Protein AF-A0A8T4U599-F1 (afdb_monomer_lite)

Foldseek 3Di:
DDDCDPVNLVVVLVVCVVQPVVRDDPVPDDLVVLLVSLQVQLVVLQVDEDDVSLCSNQLSCLSSLNLVSNLVSLVVNLVVCVVVVVLLSNLLSCVLNVPVVSNVVSVVVVHPNVCVVVSVVRSVSSVSSVD

Radius of gyration: 15.59 Å; chains: 1; bounding box: 33×25×50 Å

pLDDT: mean 91.88, std 7.66, range [45.66, 98.12]

Secondary structure (DSSP, 8-state):
-----HHHHHHHHHHHHHH-GGGS--TTS-HHHHHHHHHHHHHTTTT--SHHHHHHHHHHHHHTT-HHHHHHHHHHHHHHHHHTT-HHHHHHHHHHHT-HHHHHHHHTT----TTHHHHHHHHHHHHHTT-

Structure (mmCIF, N/CA/C/O backbone):
data_AF-A0A8T4U599-F1
#
_entry.id   AF-A0A8T4U599-F1
#
loop_
_atom_site.group_PDB
_atom_site.id
_atom_site.type_symbol
_atom_site.label_atom_id
_atom_site.label_alt_id
_atom_site.label_comp_id
_atom_site.label_asym_id
_atom_site.label_entity_id
_atom_site.label_seq_id
_atom_site.pdbx_PDB_ins_code
_atom_site.Cartn_x
_atom_site.Cartn_y
_atom_site.Cartn_z
_atom_site.occupancy
_atom_site.B_iso_or_equiv
_atom_site.auth_seq_id
_atom_site.auth_comp_id
_atom_site.auth_asym_id
_atom_site.auth_atom_id
_atom_site.pdbx_PDB_model_num
ATOM 1 N N . MET A 1 1 ? -15.568 0.956 28.576 1.00 45.66 1 MET A N 1
ATOM 2 C CA . MET A 1 1 ? -14.874 1.419 27.354 1.00 45.66 1 MET A CA 1
ATOM 3 C C . MET A 1 1 ? -13.614 0.579 27.192 1.00 45.66 1 MET A C 1
ATOM 5 O O . MET A 1 1 ? -12.782 0.608 28.088 1.00 45.66 1 MET A O 1
ATOM 9 N N . PHE A 1 2 ? -13.515 -0.256 26.152 1.00 52.44 2 PHE A N 1
ATOM 10 C CA . PHE A 1 2 ? -12.339 -1.110 25.937 1.00 52.44 2 PHE A CA 1
ATOM 11 C C . PHE A 1 2 ? -11.198 -0.238 25.407 1.00 52.44 2 PHE A C 1
ATOM 13 O O . PHE A 1 2 ? -11.260 0.236 24.277 1.00 52.44 2 PHE A O 1
ATOM 20 N N . ILE A 1 3 ? -10.196 0.040 26.235 1.00 60.97 3 ILE A N 1
ATOM 21 C CA . ILE A 1 3 ? -8.992 0.757 25.810 1.00 60.97 3 ILE A CA 1
ATOM 22 C C . ILE A 1 3 ? -8.008 -0.311 25.322 1.00 60.97 3 ILE A C 1
ATOM 24 O O . ILE A 1 3 ? -7.632 -1.209 26.081 1.00 60.97 3 ILE A O 1
ATOM 28 N N . LEU A 1 4 ? -7.651 -0.259 24.036 1.00 70.81 4 LEU A N 1
ATOM 29 C CA . LEU A 1 4 ? -6.519 -1.009 23.496 1.00 70.81 4 LEU A CA 1
ATOM 30 C C . LEU A 1 4 ? -5.254 -0.387 24.087 1.00 70.81 4 LEU A C 1
ATOM 32 O O . LEU A 1 4 ? -4.801 0.654 23.623 1.00 70.81 4 LEU A O 1
ATOM 36 N N . ASP A 1 5 ? -4.736 -0.986 25.156 1.00 82.44 5 ASP A N 1
ATOM 37 C CA . ASP A 1 5 ? -3.394 -0.670 25.632 1.00 82.44 5 ASP A CA 1
ATOM 38 C C . ASP A 1 5 ? -2.334 -1.181 24.640 1.00 82.44 5 ASP A C 1
ATOM 40 O O . ASP A 1 5 ? -2.605 -2.003 23.757 1.00 82.44 5 ASP A O 1
ATOM 44 N N . GLU A 1 6 ? -1.114 -0.670 24.780 1.00 83.31 6 GLU A N 1
ATOM 45 C CA . GLU A 1 6 ? -0.007 -0.944 23.862 1.00 83.31 6 GLU A CA 1
ATOM 46 C C . GLU A 1 6 ? 0.311 -2.446 23.744 1.00 83.31 6 GLU A C 1
ATOM 48 O O . GLU A 1 6 ? 0.626 -2.939 22.661 1.00 83.31 6 GLU A O 1
ATOM 53 N N . ASN A 1 7 ? 0.175 -3.206 24.836 1.00 86.50 7 ASN A N 1
ATOM 54 C CA . ASN A 1 7 ? 0.451 -4.642 24.840 1.00 86.50 7 ASN A CA 1
ATOM 55 C C . ASN A 1 7 ? -0.594 -5.420 24.034 1.00 86.50 7 ASN A C 1
ATOM 57 O O . ASN A 1 7 ? -0.234 -6.271 23.217 1.00 86.50 7 ASN A O 1
ATOM 61 N N . LYS A 1 8 ? -1.883 -5.104 24.200 1.00 86.94 8 LYS A N 1
ATOM 62 C CA . LYS A 1 8 ? -2.955 -5.710 23.392 1.00 86.94 8 LYS A CA 1
ATOM 63 C C . LYS A 1 8 ? -2.801 -5.372 21.914 1.00 86.94 8 LYS A C 1
ATOM 65 O O . LYS A 1 8 ? -3.047 -6.229 21.066 1.00 86.94 8 LYS A O 1
ATOM 70 N N . LEU A 1 9 ? -2.370 -4.150 21.608 1.00 89.44 9 LEU A N 1
ATOM 71 C CA . LEU A 1 9 ? -2.120 -3.723 20.238 1.00 89.44 9 LEU A CA 1
ATOM 72 C C . LEU A 1 9 ? -0.973 -4.525 19.600 1.00 89.44 9 LEU A C 1
ATOM 74 O O . LEU A 1 9 ? -1.148 -5.058 18.508 1.00 89.44 9 LEU A O 1
ATOM 78 N N . LYS A 1 10 ? 0.139 -4.738 20.320 1.00 89.06 10 LYS A N 1
ATOM 79 C CA . LYS A 1 10 ? 1.253 -5.599 19.871 1.00 89.06 10 LYS A CA 1
ATOM 80 C C . LYS A 1 10 ? 0.824 -7.047 19.617 1.00 89.06 10 LYS A C 1
ATOM 82 O O . LYS A 1 10 ? 1.224 -7.651 18.619 1.00 89.06 10 LYS A O 1
ATOM 87 N N . MET A 1 11 ? -0.009 -7.614 20.492 1.00 90.12 11 MET A N 1
ATOM 88 C CA . MET A 1 11 ? -0.557 -8.962 20.286 1.00 90.12 11 MET A CA 1
ATOM 89 C C . MET A 1 11 ? -1.423 -9.023 19.025 1.00 90.12 11 MET A C 1
ATOM 91 O O . MET A 1 11 ? -1.300 -9.951 18.227 1.00 90.12 11 MET A O 1
ATOM 95 N N . LEU A 1 12 ? -2.266 -8.011 18.810 1.00 91.56 12 LEU A N 1
ATOM 96 C CA . LEU A 1 12 ? -3.105 -7.924 17.621 1.00 91.56 12 LEU A CA 1
ATOM 97 C C . LEU A 1 12 ? -2.270 -7.780 16.344 1.00 91.56 12 LEU A C 1
ATOM 99 O O . LEU A 1 12 ? -2.539 -8.469 15.366 1.00 91.56 12 LEU A O 1
ATOM 103 N N . HIS A 1 13 ? -1.223 -6.955 16.365 1.00 93.75 13 HIS A N 1
ATOM 104 C CA . HIS A 1 13 ? -0.272 -6.827 15.259 1.00 93.75 13 HIS A CA 1
ATOM 105 C C . HIS A 1 13 ? 0.420 -8.151 14.934 1.00 93.75 13 HIS A C 1
ATOM 107 O O . HIS A 1 13 ? 0.563 -8.499 13.765 1.00 93.75 13 HIS A O 1
ATOM 113 N N . THR A 1 14 ? 0.789 -8.927 15.955 1.00 92.06 14 THR A N 1
ATOM 114 C CA . THR A 1 14 ? 1.361 -10.269 15.765 1.00 92.06 14 THR A CA 1
ATOM 115 C C . THR A 1 14 ? 0.381 -11.186 15.032 1.00 92.06 14 THR A C 1
ATOM 117 O O . THR A 1 14 ? 0.749 -11.809 14.039 1.00 92.06 14 THR A O 1
ATOM 120 N N . LEU A 1 15 ? -0.889 -11.193 15.448 1.00 91.88 15 LEU A N 1
ATOM 121 C CA . LEU A 1 15 ? -1.937 -11.970 14.782 1.00 91.88 15 LEU A CA 1
ATOM 122 C C . LEU A 1 15 ? -2.184 -11.504 13.342 1.00 91.88 15 LEU A C 1
ATOM 124 O O . LEU A 1 15 ? -2.364 -12.333 12.453 1.00 91.88 15 LEU A O 1
ATOM 128 N N . MET A 1 16 ? -2.186 -10.190 13.101 1.00 93.69 16 MET A N 1
ATOM 129 C CA . MET A 1 16 ? -2.323 -9.614 11.759 1.00 93.69 16 MET A CA 1
ATOM 130 C C . MET A 1 16 ? -1.168 -10.011 10.846 1.00 93.69 16 MET A C 1
ATOM 132 O O . MET A 1 16 ? -1.401 -10.311 9.679 1.00 93.69 16 MET A O 1
ATOM 136 N N . ARG A 1 17 ? 0.054 -10.074 11.374 1.00 91.25 17 ARG A N 1
ATOM 137 C CA . ARG A 1 17 ? 1.222 -10.544 10.630 1.00 91.25 17 ARG A CA 1
ATOM 138 C C . ARG A 1 17 ? 1.116 -12.029 10.284 1.00 91.25 17 ARG A C 1
ATOM 140 O O . ARG A 1 17 ? 1.390 -12.406 9.154 1.00 91.25 17 ARG A O 1
ATOM 147 N N . GLU A 1 18 ? 0.720 -12.866 11.241 1.00 91.12 18 GLU A N 1
ATOM 148 C CA . GLU A 1 18 ? 0.657 -14.325 11.058 1.00 91.12 18 GLU A CA 1
ATOM 149 C C . GLU A 1 18 ? -0.494 -14.768 10.154 1.00 91.12 18 GLU A C 1
ATOM 151 O O . GLU A 1 18 ? -0.343 -15.700 9.368 1.00 91.12 18 GLU A O 1
ATOM 156 N N . LYS A 1 19 ? -1.653 -14.109 10.261 1.00 90.19 19 LYS A N 1
ATOM 157 C CA . LYS A 1 19 ? -2.859 -14.480 9.506 1.00 90.19 19 LYS A CA 1
ATOM 158 C C . LYS A 1 19 ? -3.060 -13.654 8.239 1.00 90.19 19 LYS A C 1
ATOM 160 O O . LYS A 1 19 ? -3.846 -14.052 7.385 1.00 90.19 19 LYS A O 1
ATOM 165 N N . GLY A 1 20 ? -2.387 -12.515 8.116 1.00 89.00 20 GLY A N 1
ATOM 166 C CA . GLY A 1 20 ? -2.698 -11.472 7.144 1.00 89.00 20 GLY A CA 1
ATOM 167 C C . GLY A 1 20 ? -3.737 -10.490 7.691 1.00 89.00 20 GLY A C 1
ATOM 168 O O . GLY A 1 20 ? -4.770 -10.883 8.235 1.00 89.00 20 GLY A O 1
ATOM 169 N N . VAL A 1 21 ? -3.477 -9.190 7.523 1.00 90.69 21 VAL A N 1
ATOM 170 C CA . VAL A 1 21 ? -4.286 -8.101 8.106 1.00 90.69 21 VAL A CA 1
ATOM 171 C C . VAL A 1 21 ? -5.768 -8.157 7.711 1.00 90.69 21 VAL A C 1
ATOM 173 O O . VAL A 1 21 ? -6.636 -7.854 8.526 1.00 90.69 21 VAL A O 1
ATOM 176 N N . HIS A 1 22 ? -6.068 -8.604 6.490 1.00 85.06 22 HIS A N 1
ATOM 177 C CA . HIS A 1 22 ? -7.428 -8.725 5.960 1.00 85.06 22 HIS A CA 1
ATOM 178 C C . HIS A 1 22 ? -8.173 -9.974 6.465 1.00 85.06 22 HIS A C 1
ATOM 180 O O . HIS A 1 22 ? -9.391 -10.047 6.330 1.00 85.06 22 HIS A O 1
ATOM 186 N N . ASN A 1 23 ? -7.468 -10.936 7.071 1.00 88.06 23 ASN A N 1
ATOM 187 C CA . ASN A 1 23 ? -8.056 -12.161 7.628 1.00 88.06 23 ASN A CA 1
ATOM 188 C C . ASN A 1 23 ? -8.367 -12.045 9.129 1.00 88.06 23 ASN A C 1
ATOM 190 O O . ASN A 1 23 ? -8.955 -12.954 9.719 1.00 88.06 23 ASN A O 1
ATOM 194 N N . VAL A 1 24 ? -7.975 -10.941 9.772 1.00 89.38 24 VAL A N 1
ATOM 195 C CA . VAL A 1 24 ? -8.301 -10.667 11.175 1.00 89.38 24 VAL A CA 1
ATOM 196 C C . VAL A 1 24 ? -9.615 -9.892 11.247 1.00 89.38 24 VAL A C 1
ATOM 198 O O . VAL A 1 24 ? -9.706 -8.752 10.798 1.00 89.38 24 VAL A O 1
ATOM 201 N N . ASN A 1 25 ? -10.637 -10.501 11.852 1.00 87.31 25 ASN A N 1
ATOM 202 C CA . ASN A 1 25 ? -11.926 -9.847 12.052 1.00 87.31 25 ASN A CA 1
ATOM 203 C C . ASN A 1 25 ? -11.829 -8.755 13.133 1.00 87.31 25 ASN A C 1
ATOM 205 O O . ASN A 1 25 ? -11.681 -9.052 14.318 1.00 87.31 25 ASN A O 1
ATOM 209 N N . THR A 1 26 ? -11.957 -7.494 12.722 1.00 88.31 26 THR A N 1
ATOM 210 C CA . THR A 1 26 ? -11.956 -6.320 13.609 1.00 88.31 26 THR A CA 1
ATOM 211 C C . THR A 1 26 ? -13.348 -5.696 13.779 1.00 88.31 26 THR A C 1
ATOM 213 O O . THR A 1 26 ? -13.471 -4.628 14.380 1.00 88.31 26 THR A O 1
ATOM 216 N N . SER A 1 27 ? -14.416 -6.341 13.288 1.00 88.62 27 SER A N 1
ATOM 217 C CA . SER A 1 27 ? -15.773 -5.769 13.270 1.00 88.62 27 SER A CA 1
ATOM 218 C C . SER A 1 27 ? -16.344 -5.482 14.659 1.00 88.62 27 SER A C 1
ATOM 220 O O . SER A 1 27 ? -17.196 -4.609 14.802 1.00 88.62 27 SER A O 1
ATOM 222 N N . MET A 1 28 ? -15.834 -6.166 15.686 1.00 87.56 28 MET A N 1
ATOM 223 C CA . MET A 1 28 ? -16.196 -5.942 17.087 1.00 87.56 28 MET A CA 1
ATOM 224 C C . MET A 1 28 ? -15.710 -4.597 17.655 1.00 87.56 28 MET A C 1
ATOM 226 O O . MET A 1 28 ? -16.208 -4.161 18.691 1.00 87.56 28 MET A O 1
ATOM 230 N N . PHE A 1 29 ? -14.731 -3.948 17.018 1.00 90.19 29 PHE A N 1
ATOM 231 C CA . PHE A 1 29 ? -14.207 -2.647 17.440 1.00 90.19 29 PHE A CA 1
ATOM 232 C C . PHE A 1 29 ? -14.998 -1.500 16.813 1.00 90.19 29 PHE A C 1
ATOM 234 O O . PHE A 1 29 ? -15.571 -1.657 15.735 1.00 90.19 29 PHE A O 1
ATOM 241 N N . SER A 1 30 ? -14.990 -0.321 17.440 1.00 91.62 30 SER A N 1
ATOM 242 C CA . SER A 1 30 ? -15.543 0.885 16.812 1.00 91.62 30 SER A CA 1
ATOM 243 C C . SER A 1 30 ? -14.725 1.298 15.583 1.00 91.62 30 SER A C 1
ATOM 245 O O . SER A 1 30 ? -13.568 0.910 15.430 1.00 91.62 30 SER A O 1
ATOM 247 N N . GLU A 1 31 ? -15.296 2.126 14.707 1.00 91.88 31 GLU A N 1
ATOM 248 C CA . GLU A 1 31 ? -14.584 2.632 13.525 1.00 91.88 31 GLU A CA 1
ATOM 249 C C . GLU A 1 31 ? -13.282 3.357 13.890 1.00 91.88 31 GLU A C 1
ATOM 251 O O . GLU A 1 31 ? -12.232 3.072 13.315 1.00 91.88 31 GLU A O 1
ATOM 256 N N . GLN A 1 32 ? -13.322 4.209 14.918 1.00 91.75 32 GLN A N 1
ATOM 257 C CA . GLN A 1 32 ? -12.141 4.910 15.419 1.00 91.75 32 GLN A CA 1
ATOM 258 C C . GLN A 1 32 ? -11.060 3.938 15.918 1.00 91.75 32 GLN A C 1
ATOM 260 O O . GLN A 1 32 ? -9.877 4.138 15.655 1.00 91.75 32 GLN A O 1
ATOM 265 N N . GLN A 1 33 ? -11.447 2.866 16.613 1.00 91.44 33 GLN A N 1
ATOM 266 C CA . GLN A 1 33 ? -10.503 1.854 17.089 1.00 91.44 33 GLN A CA 1
ATOM 267 C C . GLN A 1 33 ? -9.911 1.040 15.938 1.00 91.44 33 GLN A C 1
ATOM 269 O O . GLN A 1 33 ? -8.704 0.815 15.924 1.00 91.44 33 GLN A O 1
ATOM 274 N N . ARG A 1 34 ? -10.728 0.636 14.955 1.00 93.12 34 ARG A N 1
ATOM 275 C CA . ARG A 1 34 ? -10.242 -0.053 13.749 1.00 93.12 34 ARG A CA 1
ATOM 276 C C . ARG A 1 34 ? -9.218 0.799 13.010 1.00 93.12 34 ARG A C 1
ATOM 278 O O . ARG A 1 34 ? -8.171 0.282 12.635 1.00 93.12 34 ARG A O 1
ATOM 285 N N . LYS A 1 35 ? -9.481 2.102 12.878 1.00 94.25 35 LYS A N 1
ATOM 286 C CA . LYS A 1 35 ? -8.533 3.049 12.288 1.00 94.25 35 LYS A CA 1
ATOM 287 C C . LYS A 1 35 ? -7.189 3.030 13.023 1.00 94.25 35 LYS A C 1
ATOM 289 O O . LYS A 1 35 ? -6.173 2.776 12.391 1.00 94.25 35 LYS A O 1
ATOM 294 N N . ILE A 1 36 ? -7.184 3.185 14.350 1.00 93.44 36 ILE A N 1
ATOM 295 C CA . ILE A 1 36 ? -5.951 3.144 15.164 1.00 93.44 36 ILE A CA 1
ATOM 296 C C . ILE A 1 36 ? -5.208 1.812 14.995 1.00 93.44 36 ILE A C 1
ATOM 298 O O . ILE A 1 36 ? -3.989 1.794 14.828 1.00 93.44 36 ILE A O 1
ATOM 302 N N . ILE A 1 37 ? -5.933 0.691 15.024 1.00 94.62 37 ILE A N 1
ATOM 303 C CA . ILE A 1 37 ? -5.356 -0.647 14.854 1.00 94.62 37 ILE A CA 1
ATOM 304 C C . ILE A 1 37 ? -4.623 -0.755 13.514 1.00 94.62 37 ILE A C 1
ATOM 306 O 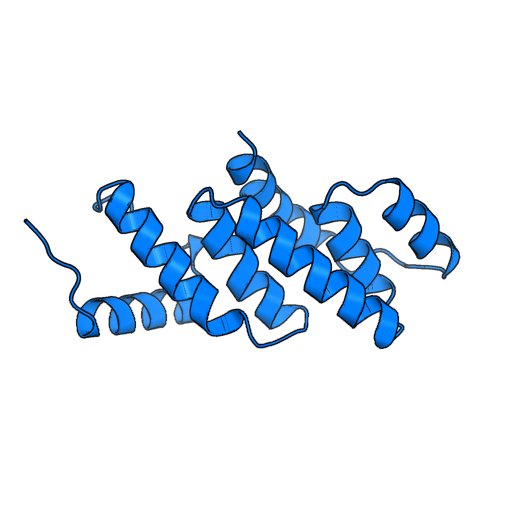O . ILE A 1 37 ? -3.469 -1.180 13.474 1.00 94.62 37 ILE A O 1
ATOM 310 N N . TYR A 1 38 ? -5.291 -0.378 12.425 1.00 95.94 38 TYR A N 1
ATOM 311 C CA . TYR A 1 38 ? -4.737 -0.517 11.087 1.00 95.94 38 TYR A CA 1
ATOM 312 C C . TYR A 1 38 ? -3.605 0.479 10.816 1.00 95.94 38 TYR A C 1
ATOM 314 O O . TYR A 1 38 ? -2.574 0.082 10.278 1.00 95.94 38 TYR A O 1
ATOM 322 N N . GLU A 1 39 ? -3.745 1.740 11.235 1.00 95.94 39 GLU A N 1
ATOM 323 C CA . GLU A 1 39 ? -2.698 2.755 11.053 1.00 95.94 39 GLU A CA 1
ATOM 324 C C . GLU A 1 39 ? -1.429 2.403 11.833 1.00 95.94 39 GLU A C 1
ATOM 326 O O . GLU A 1 39 ? -0.341 2.444 11.266 1.00 95.94 39 GLU A O 1
ATOM 331 N N . SER A 1 40 ? -1.559 1.976 13.093 1.00 95.06 40 SER A N 1
ATOM 332 C CA . SER A 1 40 ? -0.408 1.561 13.909 1.00 95.06 40 SER A CA 1
ATOM 333 C C . SER A 1 40 ? 0.270 0.287 13.400 1.00 95.06 40 SER A C 1
ATOM 335 O O . SER A 1 40 ? 1.470 0.101 13.592 1.00 95.06 40 SER A O 1
ATOM 337 N N . TYR A 1 41 ? -0.476 -0.612 12.749 1.00 95.81 41 TYR A N 1
ATOM 338 C CA . TYR A 1 41 ? 0.125 -1.771 12.095 1.00 95.81 41 TYR A CA 1
ATOM 339 C C . TYR A 1 41 ? 0.915 -1.341 10.851 1.00 95.81 41 TYR A C 1
ATOM 341 O O . TYR A 1 41 ? 2.077 -1.712 10.712 1.00 95.81 41 TYR A O 1
ATOM 349 N N . GLY A 1 42 ? 0.321 -0.508 9.986 1.00 95.50 42 GLY A N 1
ATOM 350 C CA . GLY A 1 42 ? 0.987 0.012 8.786 1.00 95.50 42 GLY A CA 1
ATOM 351 C C . GLY A 1 42 ? 2.224 0.866 9.092 1.00 95.50 42 GLY A C 1
ATOM 352 O O . GLY A 1 42 ? 3.201 0.827 8.341 1.00 95.50 42 GLY A O 1
ATOM 353 N N . GLU A 1 43 ? 2.217 1.584 10.217 1.00 95.56 43 GLU A N 1
ATOM 354 C CA . GLU A 1 43 ? 3.318 2.440 10.674 1.00 95.56 43 GLU A CA 1
ATOM 355 C C . GLU A 1 43 ? 4.631 1.672 10.888 1.00 95.56 43 GLU A C 1
ATOM 357 O O . GLU A 1 43 ? 5.704 2.193 10.580 1.00 95.56 43 GLU A O 1
ATOM 362 N N . GLN A 1 44 ? 4.560 0.400 11.298 1.00 94.38 44 GLN A N 1
ATOM 363 C CA . GLN A 1 44 ? 5.741 -0.456 11.486 1.00 94.38 44 GLN A CA 1
ATOM 364 C C . GLN A 1 44 ? 6.560 -0.643 10.205 1.00 94.38 44 GLN A C 1
ATOM 366 O O . GLN A 1 44 ? 7.746 -0.961 10.266 1.00 94.38 44 GLN A O 1
ATOM 371 N N . PHE A 1 45 ? 5.933 -0.440 9.046 1.00 94.75 45 PHE A N 1
ATOM 372 C CA . PHE A 1 45 ? 6.523 -0.698 7.740 1.00 94.75 45 PHE A CA 1
ATOM 373 C C . PHE A 1 45 ? 6.866 0.579 6.965 1.00 94.75 45 PHE A C 1
ATOM 375 O O . PHE A 1 45 ? 7.425 0.499 5.873 1.00 94.75 45 PHE A O 1
ATOM 382 N N . LEU A 1 46 ? 6.577 1.767 7.514 1.00 93.62 46 LEU A N 1
ATOM 383 C CA . LEU A 1 46 ? 6.739 3.034 6.789 1.00 93.62 46 LEU A CA 1
ATOM 384 C C . LEU A 1 46 ? 8.180 3.318 6.356 1.00 93.62 46 LEU A C 1
ATOM 386 O O . LEU A 1 46 ? 8.392 3.882 5.284 1.00 93.62 46 LEU A O 1
ATOM 390 N N . MET A 1 47 ? 9.154 2.923 7.176 1.00 93.94 47 MET A N 1
ATOM 391 C CA . MET A 1 47 ? 10.574 3.219 6.954 1.00 93.94 47 MET A CA 1
ATOM 392 C C . MET A 1 47 ? 11.270 2.231 6.006 1.00 93.94 47 MET A C 1
ATOM 394 O O . MET A 1 47 ? 12.435 2.434 5.669 1.00 93.94 47 MET A O 1
ATOM 398 N N . PHE A 1 48 ? 10.586 1.169 5.576 1.00 95.25 48 PHE A N 1
ATOM 399 C CA . PHE A 1 48 ? 11.160 0.113 4.741 1.00 95.25 48 PHE A CA 1
ATOM 400 C C . PHE A 1 48 ? 10.566 0.152 3.342 1.00 95.25 48 PHE A C 1
ATOM 402 O O . PHE A 1 48 ? 9.355 0.293 3.212 1.00 95.25 48 PHE A O 1
ATOM 409 N N . ASN A 1 49 ? 11.398 -0.013 2.314 1.00 95.00 49 ASN A N 1
ATOM 410 C CA . ASN A 1 49 ? 10.953 -0.060 0.922 1.00 95.00 49 ASN A CA 1
ATOM 411 C C . ASN A 1 49 ? 11.058 -1.465 0.330 1.00 95.00 49 ASN A C 1
ATOM 413 O O . ASN A 1 49 ? 11.834 -2.294 0.807 1.00 95.00 49 ASN A O 1
ATOM 417 N N . GLY A 1 50 ? 10.294 -1.705 -0.729 1.00 94.38 50 GLY A N 1
ATOM 418 C CA . GLY A 1 50 ? 10.204 -2.978 -1.430 1.00 94.38 50 GLY A CA 1
ATOM 419 C C . GLY A 1 50 ? 8.829 -3.623 -1.278 1.00 94.38 50 GLY A C 1
ATOM 420 O O . GLY A 1 50 ? 8.102 -3.385 -0.311 1.00 94.38 50 GLY A O 1
ATOM 421 N N . LEU A 1 51 ? 8.497 -4.487 -2.238 1.00 92.75 51 LEU A N 1
ATOM 422 C CA . LEU A 1 51 ? 7.163 -5.059 -2.438 1.00 92.75 51 LEU A CA 1
ATOM 423 C C . LEU A 1 51 ? 6.507 -5.592 -1.154 1.00 92.75 51 LEU A C 1
ATOM 425 O O . LEU A 1 51 ? 5.367 -5.249 -0.847 1.00 92.75 51 LEU A O 1
ATOM 429 N N . GLY A 1 52 ? 7.230 -6.397 -0.372 1.00 90.00 52 GLY A N 1
ATOM 430 C CA . GLY A 1 52 ? 6.692 -6.984 0.858 1.00 90.00 52 GLY A CA 1
ATOM 431 C C . GLY A 1 52 ? 6.340 -5.945 1.930 1.00 90.00 52 GLY A C 1
ATOM 432 O O . GLY A 1 52 ? 5.325 -6.076 2.614 1.00 90.00 52 GLY A O 1
ATOM 433 N N . TYR A 1 53 ? 7.145 -4.891 2.068 1.00 93.81 53 TYR A N 1
ATOM 434 C CA . TYR A 1 53 ? 6.897 -3.815 3.031 1.00 93.81 53 TYR A CA 1
ATOM 435 C C . TYR A 1 53 ? 5.797 -2.875 2.551 1.00 93.81 53 TYR A C 1
ATOM 437 O O . TYR A 1 53 ? 4.953 -2.462 3.345 1.00 93.81 53 TYR A O 1
ATOM 445 N N . MET A 1 54 ? 5.750 -2.608 1.245 1.00 95.00 54 MET A N 1
ATOM 446 C CA . MET A 1 54 ? 4.680 -1.839 0.623 1.00 95.00 54 MET A CA 1
ATOM 447 C C . MET A 1 54 ? 3.318 -2.481 0.874 1.00 95.00 54 MET A C 1
ATOM 449 O O . MET A 1 54 ? 2.428 -1.800 1.377 1.00 95.00 54 MET A O 1
ATOM 453 N N . VAL A 1 55 ? 3.165 -3.790 0.647 1.00 93.88 55 VAL A N 1
ATOM 454 C CA . VAL A 1 55 ? 1.904 -4.506 0.922 1.00 93.88 55 VAL A CA 1
ATOM 455 C C . VAL A 1 55 ? 1.515 -4.391 2.399 1.00 93.88 55 VAL A C 1
ATOM 457 O O . VAL A 1 55 ? 0.372 -4.052 2.718 1.00 93.88 55 VAL A O 1
ATOM 460 N N . ASN A 1 56 ? 2.476 -4.613 3.301 1.00 93.88 56 ASN A N 1
ATOM 461 C CA . ASN A 1 56 ? 2.267 -4.533 4.749 1.00 93.88 56 ASN A CA 1
ATOM 462 C C . ASN A 1 56 ? 2.009 -3.109 5.267 1.00 93.88 56 ASN A C 1
ATOM 464 O O . ASN A 1 56 ? 1.587 -2.953 6.407 1.00 93.88 56 ASN A O 1
ATOM 468 N N . CYS A 1 57 ? 2.222 -2.081 4.448 1.00 95.50 57 CYS A N 1
ATOM 469 C CA . CYS A 1 57 ? 1.948 -0.691 4.792 1.00 95.50 57 CYS A CA 1
ATOM 470 C C . CYS A 1 57 ? 0.646 -0.192 4.144 1.00 95.50 57 CYS A C 1
ATOM 472 O O . CYS A 1 57 ? -0.243 0.326 4.820 1.00 95.50 57 CYS A O 1
ATOM 474 N N . VAL A 1 58 ? 0.498 -0.404 2.835 1.00 96.31 58 VAL A N 1
ATOM 475 C CA . VAL A 1 58 ? -0.608 0.118 2.024 1.00 96.31 58 VAL A CA 1
ATOM 476 C C . VAL A 1 58 ? -1.936 -0.540 2.379 1.00 96.31 58 VAL A C 1
ATOM 478 O O . VAL A 1 58 ? -2.919 0.174 2.557 1.00 96.31 58 VAL A O 1
ATOM 481 N N . VAL A 1 59 ? -1.990 -1.870 2.519 1.00 95.50 59 VAL A N 1
ATOM 482 C CA . VAL A 1 59 ? -3.258 -2.564 2.815 1.00 95.50 59 VAL A CA 1
ATOM 483 C C . VAL A 1 59 ? -3.854 -2.105 4.155 1.00 95.50 59 VAL A C 1
ATOM 485 O O . VAL A 1 59 ? -5.034 -1.756 4.180 1.00 95.50 59 VAL A O 1
ATOM 488 N N . PRO A 1 60 ? -3.090 -2.024 5.261 1.00 96.06 60 PRO A N 1
ATOM 489 C CA . PRO A 1 60 ? -3.610 -1.478 6.514 1.00 96.06 60 PRO A CA 1
ATOM 490 C C . PRO A 1 60 ? -4.077 -0.024 6.393 1.00 96.06 60 PRO A C 1
ATOM 492 O O . PRO A 1 60 ? -5.192 0.283 6.809 1.00 96.06 60 PRO A O 1
ATOM 495 N N . TYR A 1 61 ? -3.297 0.874 5.779 1.00 97.25 61 TYR A N 1
ATOM 496 C CA . TYR A 1 61 ? -3.742 2.264 5.609 1.00 97.25 61 TYR A CA 1
ATOM 497 C C . TYR A 1 61 ? -4.991 2.384 4.728 1.00 97.25 61 TYR A C 1
ATOM 499 O O . TYR A 1 61 ? -5.840 3.239 4.986 1.00 97.25 61 TYR A O 1
ATOM 507 N N . ALA A 1 62 ? -5.150 1.502 3.743 1.00 96.25 62 ALA A N 1
ATOM 508 C CA . ALA A 1 62 ? -6.353 1.432 2.930 1.00 96.25 62 ALA A CA 1
ATOM 509 C C . ALA A 1 62 ? -7.573 0.969 3.750 1.00 96.25 62 ALA A C 1
ATOM 511 O O . ALA A 1 62 ? -8.610 1.628 3.729 1.00 96.25 62 ALA A O 1
ATOM 512 N N . LEU A 1 63 ? -7.429 -0.083 4.567 1.00 94.88 63 LEU A N 1
ATOM 513 C CA . LEU A 1 63 ? -8.467 -0.534 5.510 1.00 94.88 63 LEU A CA 1
ATOM 514 C C . LEU A 1 63 ? -8.824 0.537 6.558 1.00 94.88 63 LEU A C 1
ATOM 516 O O . LEU A 1 63 ? -9.956 0.591 7.039 1.00 94.88 63 LEU A O 1
ATOM 520 N N . ALA A 1 64 ? -7.875 1.414 6.893 1.00 95.38 64 ALA A N 1
ATOM 521 C CA . ALA A 1 64 ? -8.080 2.580 7.749 1.00 95.38 64 ALA A CA 1
ATOM 522 C C . ALA A 1 64 ? -8.740 3.779 7.037 1.00 95.38 64 ALA A C 1
ATOM 524 O O . ALA A 1 64 ? -8.958 4.812 7.677 1.00 95.38 64 ALA A O 1
ATOM 525 N N . LYS A 1 65 ? -9.019 3.673 5.729 1.00 95.62 65 LYS A N 1
ATOM 526 C CA . LYS A 1 65 ? -9.465 4.770 4.851 1.00 95.62 65 LYS A CA 1
ATOM 527 C C . LYS A 1 65 ? -8.542 5.995 4.887 1.00 95.62 65 LYS A C 1
ATOM 529 O O . LYS A 1 65 ? -8.988 7.138 4.811 1.00 95.62 65 LYS A O 1
ATOM 534 N N . ASN A 1 66 ? -7.237 5.774 5.026 1.00 96.50 66 ASN A N 1
ATOM 535 C CA . ASN A 1 66 ? -6.238 6.838 5.039 1.00 96.50 66 ASN A CA 1
ATOM 536 C C . ASN A 1 66 ? -5.545 6.944 3.675 1.00 96.50 66 ASN A C 1
ATOM 538 O O . ASN A 1 66 ? -4.394 6.535 3.502 1.00 96.50 66 ASN A O 1
ATOM 542 N N . ILE A 1 67 ? -6.259 7.514 2.701 1.00 96.12 67 ILE A N 1
ATOM 543 C CA . ILE A 1 67 ? -5.769 7.654 1.323 1.00 96.12 67 ILE A CA 1
ATOM 544 C C . ILE A 1 67 ? -4.469 8.462 1.231 1.00 96.12 67 ILE A C 1
ATOM 546 O O . ILE A 1 67 ? -3.576 8.119 0.462 1.00 96.12 67 ILE A O 1
ATOM 550 N N . ASN A 1 68 ? -4.306 9.475 2.083 1.00 96.50 68 ASN A N 1
ATOM 551 C CA . ASN A 1 68 ? -3.104 10.305 2.100 1.00 96.50 68 ASN A CA 1
ATOM 552 C C . ASN A 1 68 ? -1.847 9.476 2.396 1.00 96.50 68 ASN A C 1
ATOM 554 O O . ASN A 1 68 ? -0.808 9.678 1.767 1.00 96.50 68 ASN A O 1
ATOM 558 N N . MET A 1 69 ? -1.935 8.534 3.339 1.00 96.69 69 MET A N 1
ATOM 559 C CA . MET A 1 69 ? -0.818 7.648 3.670 1.00 96.69 69 MET A CA 1
ATOM 560 C C . MET A 1 69 ? -0.596 6.568 2.612 1.00 96.69 69 MET A C 1
ATOM 562 O O . MET A 1 69 ? 0.559 6.271 2.304 1.00 96.69 69 MET A O 1
ATOM 566 N N . VAL A 1 70 ? -1.670 6.040 2.015 1.00 97.44 70 VAL A N 1
ATOM 567 C CA . VAL A 1 70 ? -1.584 5.110 0.877 1.00 97.44 70 VAL A CA 1
ATOM 568 C C . VAL A 1 70 ? -0.821 5.750 -0.283 1.00 97.44 70 VAL A C 1
ATOM 570 O O . VAL A 1 70 ? 0.202 5.217 -0.713 1.00 97.44 70 VAL A O 1
ATOM 573 N N . ASP A 1 71 ? -1.254 6.925 -0.738 1.00 97.25 71 ASP A N 1
ATOM 574 C CA . ASP A 1 71 ? -0.634 7.613 -1.872 1.00 97.25 71 ASP A CA 1
ATOM 575 C C . ASP A 1 71 ? 0.796 8.056 -1.549 1.00 97.25 71 ASP A C 1
ATOM 577 O O . ASP A 1 71 ? 1.688 7.952 -2.394 1.00 97.25 71 ASP A O 1
ATOM 581 N N . LYS A 1 72 ? 1.050 8.523 -0.317 1.00 96.88 72 LYS A N 1
ATOM 582 C CA . LYS A 1 72 ? 2.403 8.868 0.135 1.00 96.88 72 LYS A CA 1
ATOM 583 C C . LYS A 1 72 ? 3.335 7.664 0.029 1.00 96.88 72 LYS A C 1
ATOM 585 O O . LYS A 1 72 ? 4.420 7.798 -0.535 1.00 96.88 72 LYS A O 1
ATOM 590 N N . LYS A 1 73 ? 2.927 6.508 0.559 1.00 97.44 73 LYS A N 1
ATOM 591 C CA . LYS A 1 73 ? 3.761 5.305 0.548 1.00 97.44 73 LYS A CA 1
ATOM 592 C C . LYS A 1 73 ? 3.977 4.795 -0.874 1.00 97.44 73 LYS A C 1
ATOM 594 O O . LYS A 1 73 ? 5.118 4.563 -1.253 1.00 97.44 73 LYS A O 1
ATOM 599 N N . LEU A 1 74 ? 2.926 4.706 -1.687 1.00 97.88 74 LEU A N 1
ATOM 600 C CA . LEU A 1 74 ? 3.048 4.264 -3.080 1.00 97.88 74 LEU A CA 1
ATOM 601 C C . LEU A 1 74 ? 3.978 5.168 -3.907 1.00 97.88 74 LEU A C 1
ATOM 603 O O . LEU A 1 74 ? 4.752 4.664 -4.713 1.00 97.88 74 LEU A O 1
ATOM 607 N N . LYS A 1 75 ? 3.968 6.490 -3.683 1.00 97.94 75 LYS A N 1
ATOM 608 C CA . LYS A 1 75 ? 4.911 7.415 -4.342 1.00 97.94 75 LYS A CA 1
ATOM 609 C C . LYS A 1 75 ? 6.361 7.181 -3.917 1.00 97.94 75 LYS A C 1
ATOM 611 O O . LYS A 1 75 ? 7.254 7.257 -4.755 1.00 97.94 75 LYS A O 1
ATOM 616 N N . GLN A 1 76 ? 6.600 6.897 -2.637 1.00 97.62 76 GLN A N 1
ATOM 617 C CA . GLN A 1 76 ? 7.940 6.565 -2.138 1.00 97.62 76 GLN A CA 1
ATOM 618 C C . GLN A 1 76 ? 8.458 5.256 -2.743 1.00 97.62 76 GLN A C 1
ATOM 620 O O . GLN A 1 76 ? 9.620 5.177 -3.130 1.00 97.62 76 GLN A O 1
ATOM 625 N N . GLU A 1 77 ? 7.592 4.251 -2.852 1.00 98.12 77 GLU A N 1
ATOM 626 C CA . GLU A 1 77 ? 7.918 2.961 -3.466 1.00 98.12 77 GLU A CA 1
ATOM 627 C C . GLU A 1 77 ? 8.169 3.089 -4.965 1.00 98.12 77 GLU A C 1
ATOM 629 O O . GLU A 1 77 ? 9.118 2.500 -5.469 1.00 98.12 77 GLU A O 1
ATOM 634 N N . LEU A 1 78 ? 7.383 3.912 -5.661 1.00 98.00 78 LEU A N 1
ATOM 635 C CA . LEU A 1 78 ? 7.600 4.223 -7.070 1.00 98.00 78 LEU A CA 1
ATOM 636 C C . LEU A 1 78 ? 8.971 4.879 -7.300 1.00 98.00 78 LEU A C 1
ATOM 638 O O . LEU A 1 78 ? 9.727 4.426 -8.154 1.00 98.00 78 LEU A O 1
ATOM 642 N N . ASP A 1 79 ? 9.316 5.914 -6.527 1.00 98.06 79 ASP A N 1
ATOM 643 C CA . ASP A 1 79 ? 10.631 6.570 -6.615 1.00 98.06 79 ASP A CA 1
ATOM 644 C C . ASP A 1 79 ? 11.774 5.593 -6.296 1.00 98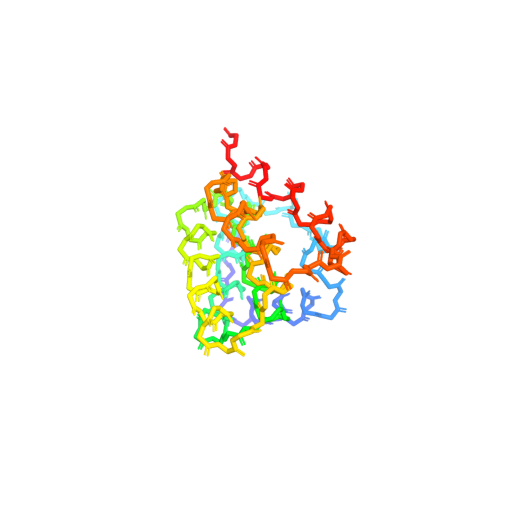.06 79 ASP A C 1
ATOM 646 O O . ASP A 1 79 ? 12.791 5.556 -6.990 1.00 98.06 79 ASP A O 1
ATOM 650 N N . TYR A 1 80 ? 11.592 4.751 -5.276 1.00 97.69 80 TYR A N 1
ATOM 651 C CA . TYR A 1 80 ? 12.541 3.696 -4.942 1.00 97.69 80 TYR A CA 1
ATOM 652 C C . TYR A 1 80 ? 12.723 2.699 -6.096 1.00 97.69 80 TYR A C 1
ATOM 654 O O . TYR A 1 80 ? 13.857 2.452 -6.502 1.00 97.69 80 TYR A O 1
ATOM 662 N N . ALA A 1 81 ? 11.632 2.172 -6.653 1.00 97.19 81 ALA A N 1
ATOM 663 C CA . ALA A 1 81 ? 11.654 1.194 -7.736 1.00 97.19 81 ALA A CA 1
ATOM 664 C C . ALA A 1 81 ? 12.355 1.748 -8.984 1.00 97.19 81 ALA A C 1
ATOM 666 O O . ALA A 1 81 ? 13.249 1.103 -9.531 1.00 97.19 81 ALA A O 1
ATOM 667 N N . LEU A 1 82 ? 12.040 2.991 -9.370 1.00 96.81 82 LEU A N 1
ATOM 668 C CA . LEU A 1 82 ? 12.694 3.672 -10.490 1.00 96.81 82 LEU A CA 1
ATOM 669 C C . LEU A 1 82 ? 14.204 3.839 -10.265 1.00 96.81 82 LEU A C 1
ATOM 671 O O . LEU A 1 82 ? 14.985 3.606 -11.185 1.00 96.81 82 LEU A O 1
ATOM 675 N N . LYS A 1 83 ? 14.640 4.185 -9.046 1.00 97.12 83 LYS A N 1
ATOM 676 C CA . LYS A 1 83 ? 16.072 4.286 -8.698 1.00 97.12 83 LYS A CA 1
ATOM 677 C C . LYS A 1 83 ? 16.802 2.945 -8.738 1.00 97.12 83 LYS A C 1
ATOM 679 O O . LYS A 1 83 ? 18.003 2.926 -8.990 1.00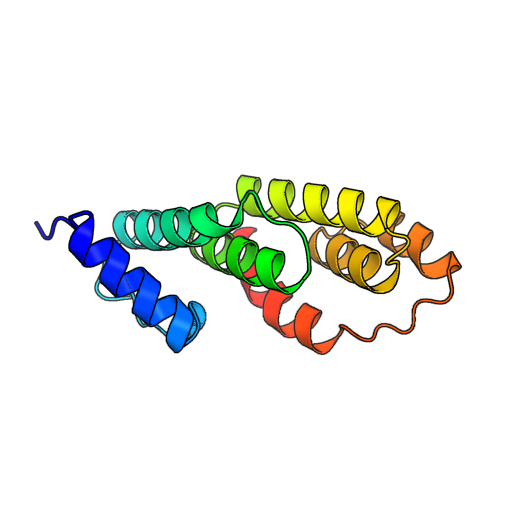 97.12 83 LYS A O 1
ATOM 684 N N . GLN A 1 84 ? 16.100 1.849 -8.460 1.00 96.56 84 GLN A N 1
ATOM 685 C CA . GLN A 1 84 ? 16.646 0.492 -8.540 1.00 96.56 84 GLN A CA 1
ATOM 686 C C . GLN A 1 84 ? 16.535 -0.121 -9.944 1.00 96.56 84 GLN A C 1
ATOM 688 O O . GLN A 1 84 ? 16.985 -1.246 -10.133 1.00 96.56 84 GLN A O 1
ATOM 693 N N . TYR A 1 85 ? 15.965 0.598 -10.920 1.00 94.94 85 TYR A N 1
ATOM 694 C CA . TYR A 1 85 ? 15.633 0.070 -12.249 1.00 94.94 85 TYR A CA 1
ATOM 695 C C . TYR A 1 85 ? 14.679 -1.142 -12.205 1.00 94.94 85 TYR A C 1
ATOM 697 O O . TYR A 1 85 ? 14.641 -1.947 -13.134 1.00 94.94 85 TYR A O 1
ATOM 705 N N . ASP A 1 86 ? 13.884 -1.265 -11.138 1.00 95.06 86 ASP A N 1
ATOM 706 C CA . ASP A 1 86 ? 12.842 -2.285 -10.996 1.00 95.06 86 ASP A CA 1
ATOM 707 C C . ASP A 1 86 ? 11.543 -1.774 -11.636 1.00 95.06 86 ASP A C 1
ATOM 709 O O . ASP A 1 86 ? 10.635 -1.251 -10.982 1.00 95.06 86 ASP A O 1
ATOM 713 N N . TYR A 1 87 ? 11.492 -1.855 -12.964 1.00 95.00 87 TYR A N 1
ATOM 714 C CA . TYR A 1 87 ? 10.382 -1.326 -13.753 1.00 95.00 87 TYR A CA 1
ATOM 715 C C . TYR A 1 87 ? 9.085 -2.122 -13.576 1.00 95.00 87 TYR A C 1
ATOM 717 O O . TYR A 1 87 ? 8.004 -1.546 -13.666 1.00 95.00 87 TYR A O 1
ATOM 725 N N . GLU A 1 88 ? 9.161 -3.414 -13.257 1.00 94.50 88 GLU A N 1
ATOM 726 C CA . GLU A 1 88 ? 7.980 -4.218 -12.929 1.00 94.50 88 GLU A CA 1
ATOM 727 C C . GLU A 1 88 ? 7.323 -3.727 -11.641 1.00 94.50 88 GLU A C 1
ATOM 729 O O . GLU A 1 88 ? 6.103 -3.528 -11.583 1.00 94.50 88 GLU A O 1
ATOM 734 N N . TYR A 1 89 ? 8.128 -3.459 -10.613 1.00 95.94 89 TYR A N 1
ATOM 735 C CA . TYR A 1 89 ? 7.612 -2.941 -9.358 1.00 95.94 89 TYR A CA 1
ATOM 736 C C . TYR A 1 89 ? 7.149 -1.481 -9.471 1.00 95.94 89 TYR A C 1
ATOM 738 O O . TYR A 1 89 ? 6.102 -1.113 -8.924 1.00 95.94 89 TYR A O 1
ATOM 746 N N . ALA A 1 90 ? 7.859 -0.657 -10.249 1.00 96.69 90 ALA A N 1
ATOM 747 C CA . ALA A 1 90 ? 7.429 0.703 -10.569 1.00 96.69 90 ALA A CA 1
ATOM 748 C C . ALA A 1 90 ? 6.070 0.708 -11.291 1.00 96.69 90 ALA A C 1
ATOM 750 O O . ALA A 1 90 ? 5.182 1.488 -10.941 1.00 96.69 90 ALA A O 1
ATOM 751 N N . PHE A 1 91 ? 5.874 -0.204 -12.248 1.00 96.56 91 PHE A N 1
ATOM 752 C CA . PHE A 1 91 ? 4.618 -0.362 -12.980 1.00 96.56 91 PHE A CA 1
ATOM 753 C C . PHE A 1 91 ? 3.453 -0.727 -12.054 1.00 96.56 91 PHE A C 1
ATOM 755 O O . PHE A 1 91 ? 2.385 -0.118 -12.138 1.00 96.56 91 PHE A O 1
ATOM 762 N N . LEU A 1 92 ? 3.665 -1.662 -11.120 1.00 96.50 92 LEU A N 1
ATOM 763 C CA . LEU A 1 92 ? 2.678 -1.997 -10.091 1.00 96.50 92 LEU A CA 1
ATOM 764 C C . LEU A 1 92 ? 2.287 -0.763 -9.262 1.00 96.50 92 LEU A C 1
ATOM 766 O O . LEU A 1 92 ? 1.096 -0.483 -9.102 1.00 96.50 92 LEU A O 1
ATOM 770 N N . CYS A 1 93 ? 3.271 -0.012 -8.755 1.00 97.12 93 CYS A N 1
ATOM 771 C CA . CYS A 1 93 ? 3.022 1.177 -7.936 1.00 97.12 93 CYS A CA 1
ATOM 772 C C . CYS A 1 93 ? 2.255 2.256 -8.714 1.00 97.12 93 CYS A C 1
ATOM 774 O O . CYS A 1 93 ? 1.302 2.832 -8.187 1.00 97.12 93 CYS A O 1
ATOM 776 N N . ALA A 1 94 ? 2.622 2.492 -9.977 1.00 96.75 94 ALA A N 1
ATOM 777 C CA . ALA A 1 94 ? 1.947 3.444 -10.856 1.00 96.75 94 ALA A CA 1
ATOM 778 C C . ALA A 1 94 ? 0.484 3.053 -11.123 1.00 96.75 94 ALA A C 1
ATOM 780 O O . ALA A 1 94 ? -0.404 3.903 -11.024 1.00 96.75 94 ALA A O 1
ATOM 781 N N . LYS A 1 95 ? 0.211 1.761 -11.373 1.00 95.88 95 LYS A N 1
ATOM 782 C CA . LYS A 1 95 ? -1.164 1.250 -11.511 1.00 95.88 95 LYS A CA 1
ATOM 783 C C . LYS A 1 95 ? -1.975 1.467 -10.234 1.00 95.88 95 LYS A C 1
ATOM 785 O O . LYS A 1 95 ? -3.101 1.935 -10.315 1.00 95.88 95 LYS A O 1
ATOM 790 N N . LEU A 1 96 ? -1.418 1.174 -9.056 1.00 96.56 96 LEU A N 1
ATOM 791 C CA . LEU A 1 96 ? -2.117 1.374 -7.776 1.00 96.56 96 LEU A CA 1
ATOM 792 C C . LEU A 1 96 ? -2.378 2.861 -7.466 1.00 96.56 96 LEU A C 1
ATOM 794 O O . LEU A 1 96 ? -3.393 3.199 -6.850 1.00 96.56 96 LEU A O 1
ATOM 798 N N . LEU A 1 97 ? -1.492 3.757 -7.910 1.00 96.25 97 LEU A N 1
ATOM 799 C CA . LEU A 1 97 ? -1.663 5.213 -7.828 1.00 96.25 97 LEU 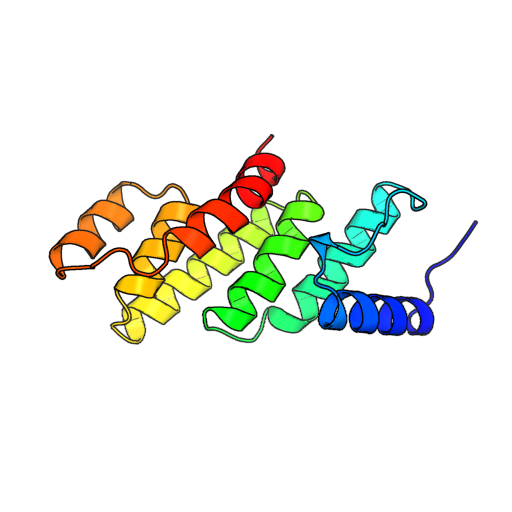A CA 1
ATOM 800 C C . LEU A 1 97 ? -2.674 5.778 -8.835 1.00 96.25 97 LEU A C 1
ATOM 802 O O . LEU A 1 97 ? -3.047 6.940 -8.700 1.00 96.25 97 LEU A O 1
ATOM 806 N N . ASN A 1 98 ? -3.116 4.986 -9.817 1.00 94.88 98 ASN A N 1
ATOM 807 C CA . ASN A 1 98 ? -3.867 5.458 -10.983 1.00 94.88 98 ASN A CA 1
ATOM 808 C C . ASN A 1 98 ? -3.132 6.578 -11.760 1.00 94.88 98 ASN A C 1
ATOM 810 O O . ASN A 1 98 ? -3.763 7.502 -12.270 1.00 94.88 98 ASN A O 1
ATOM 814 N N . ASP A 1 99 ? -1.797 6.519 -11.849 1.00 96.12 99 ASP A N 1
ATOM 815 C CA . ASP A 1 99 ? -0.991 7.485 -12.613 1.00 96.12 99 ASP A CA 1
ATOM 816 C C . ASP A 1 99 ? -0.760 6.980 -14.046 1.00 96.12 99 ASP A C 1
ATOM 818 O O . ASP A 1 99 ? 0.232 6.312 -14.344 1.00 96.12 99 ASP A O 1
ATOM 822 N N . GLU A 1 100 ? -1.696 7.289 -14.945 1.00 96.06 100 GLU A N 1
ATOM 823 C CA . GLU A 1 100 ? -1.661 6.834 -16.343 1.00 96.06 100 GLU A CA 1
ATOM 824 C C . GLU A 1 100 ? -0.395 7.280 -17.087 1.00 96.06 100 GLU A C 1
ATOM 826 O O . GLU A 1 100 ? 0.152 6.527 -17.893 1.00 96.06 100 GLU A O 1
ATOM 831 N N . LYS A 1 101 ? 0.119 8.481 -16.793 1.00 96.88 101 LYS A N 1
ATOM 832 C CA . LYS A 1 101 ? 1.336 8.989 -17.442 1.00 96.88 101 LYS A CA 1
ATOM 833 C C . LYS A 1 101 ? 2.551 8.172 -17.031 1.00 96.88 101 LYS A C 1
ATOM 835 O O . LYS A 1 101 ? 3.374 7.836 -17.880 1.00 96.88 101 LYS A O 1
ATOM 840 N N . MET A 1 102 ? 2.659 7.847 -15.744 1.00 96.75 102 MET A N 1
ATOM 841 C CA . MET A 1 102 ? 3.739 7.002 -15.249 1.00 96.75 102 MET A CA 1
ATOM 842 C C . MET A 1 102 ? 3.621 5.568 -15.775 1.00 96.75 102 MET A C 1
ATOM 844 O O . MET A 1 102 ? 4.626 4.975 -16.153 1.00 96.75 102 MET A O 1
ATOM 848 N N . VAL A 1 103 ? 2.405 5.021 -15.857 1.00 95.62 103 VAL A N 1
ATOM 849 C CA . VAL A 1 103 ? 2.159 3.696 -16.449 1.00 95.62 103 VAL A CA 1
ATOM 850 C C . VAL A 1 103 ? 2.700 3.631 -17.880 1.00 95.62 103 VAL A C 1
ATOM 852 O O . VAL A 1 103 ? 3.455 2.714 -18.199 1.00 95.62 103 VAL A O 1
ATOM 855 N N . GLU A 1 104 ? 2.376 4.610 -18.726 1.00 95.38 104 GLU A N 1
ATOM 856 C CA . GLU A 1 104 ? 2.877 4.653 -20.106 1.00 95.38 104 GLU A CA 1
ATOM 857 C C . GLU A 1 104 ? 4.393 4.879 -20.177 1.00 95.38 104 GLU A C 1
ATOM 859 O O . GLU A 1 104 ? 5.075 4.222 -20.963 1.00 95.38 104 GLU A O 1
ATOM 864 N N . PHE A 1 105 ? 4.948 5.732 -19.309 1.00 96.00 105 PHE A N 1
ATOM 865 C CA . PHE A 1 105 ? 6.3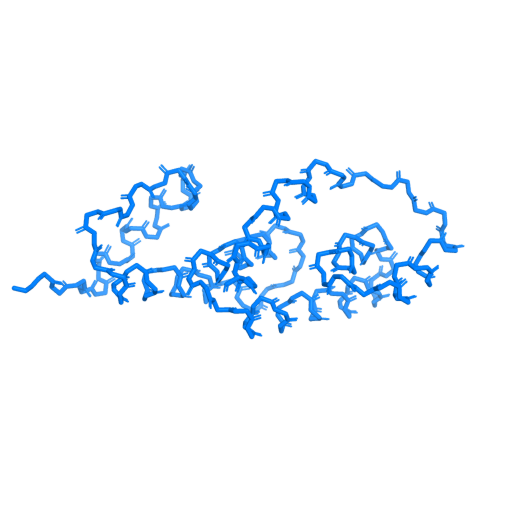97 5.920 -19.212 1.00 96.00 105 PHE A CA 1
ATOM 866 C C . PHE A 1 105 ? 7.131 4.618 -18.869 1.00 96.00 105 PHE A C 1
ATOM 868 O O . PHE A 1 105 ? 8.173 4.333 -19.448 1.00 96.00 105 PHE A O 1
ATOM 875 N N . VAL A 1 106 ? 6.612 3.815 -17.941 1.00 94.38 106 VAL A N 1
ATOM 876 C CA . VAL A 1 106 ? 7.284 2.585 -17.502 1.00 94.38 106 VAL A CA 1
ATOM 877 C C . VAL A 1 106 ? 7.137 1.450 -18.530 1.00 94.38 106 VAL A C 1
ATOM 879 O O . VAL A 1 106 ? 8.063 0.661 -18.704 1.00 94.38 106 VAL A O 1
ATOM 882 N N . LYS A 1 107 ? 6.026 1.386 -19.280 1.00 91.69 107 LYS A N 1
ATOM 883 C CA . LYS A 1 107 ? 5.809 0.361 -20.324 1.00 91.69 107 LYS A CA 1
ATOM 884 C C . LYS A 1 107 ? 6.872 0.348 -21.421 1.00 91.69 107 LYS A C 1
ATOM 886 O O . LYS A 1 107 ? 7.099 -0.702 -22.016 1.00 91.69 107 LYS A O 1
ATOM 891 N N . GLN A 1 108 ? 7.539 1.474 -21.683 1.00 93.56 108 GLN A N 1
ATOM 892 C CA . GLN A 1 108 ? 8.585 1.546 -22.710 1.00 93.56 108 GLN A CA 1
ATOM 893 C C . GLN A 1 108 ? 9.816 0.666 -22.400 1.00 93.56 108 GLN A C 1
ATOM 895 O O . GLN A 1 108 ? 10.651 0.467 -23.278 1.00 93.56 108 GLN A O 1
ATOM 900 N N . TYR A 1 109 ? 9.927 0.139 -21.174 1.00 91.75 109 TYR A N 1
ATOM 901 C CA . TYR A 1 109 ? 11.023 -0.717 -20.709 1.00 91.75 109 TYR A CA 1
ATOM 902 C C . TYR A 1 109 ? 10.714 -2.232 -20.777 1.00 91.75 10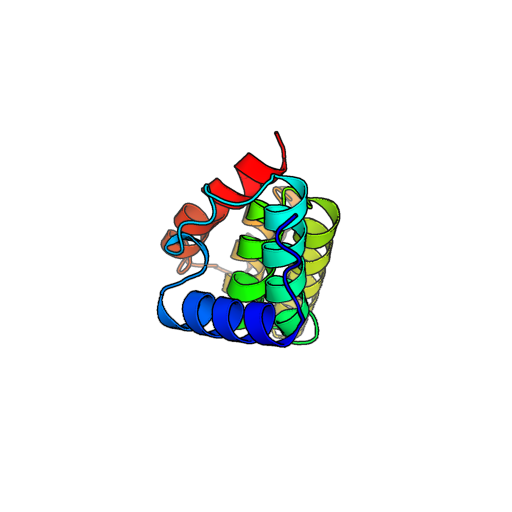9 TYR A C 1
ATOM 904 O O . TYR A 1 109 ? 11.342 -3.003 -20.060 1.00 91.75 109 TYR A O 1
ATOM 912 N N . ASP A 1 110 ? 9.766 -2.663 -21.621 1.00 84.50 110 ASP A N 1
ATOM 913 C CA . ASP A 1 110 ? 9.379 -4.079 -21.840 1.00 84.50 110 ASP A CA 1
ATOM 914 C C . ASP A 1 110 ? 8.938 -4.828 -20.562 1.00 84.50 110 ASP A C 1
ATOM 916 O O . ASP A 1 110 ? 9.386 -5.928 -20.238 1.00 84.50 110 ASP A O 1
ATOM 920 N N . VAL A 1 111 ? 8.043 -4.198 -19.797 1.00 83.00 111 VAL A N 1
ATOM 921 C CA . VAL A 1 111 ? 7.515 -4.743 -18.539 1.00 83.00 111 VAL A CA 1
ATOM 922 C C . VAL A 1 111 ? 6.475 -5.836 -18.799 1.00 83.00 111 VAL A C 1
ATOM 924 O O . VAL A 1 111 ? 5.449 -5.585 -19.432 1.00 83.00 111 VAL A O 1
ATOM 927 N N . LYS A 1 112 ? 6.691 -7.034 -18.240 1.00 80.19 112 LYS A N 1
ATOM 928 C CA . LYS A 1 112 ? 5.857 -8.226 -18.494 1.00 80.19 112 LYS A CA 1
ATOM 929 C C . LYS A 1 112 ? 4.542 -8.295 -17.713 1.00 80.19 112 LYS A C 1
ATOM 931 O O . LYS A 1 112 ? 3.671 -9.086 -18.064 1.00 80.19 112 LYS A O 1
ATOM 936 N N . GLY A 1 113 ? 4.362 -7.451 -16.694 1.00 73.88 113 GLY A N 1
ATOM 937 C CA . GLY A 1 113 ? 3.144 -7.444 -15.874 1.00 73.88 113 GLY A CA 1
ATOM 938 C C . GLY A 1 113 ? 3.094 -8.548 -14.810 1.00 73.88 113 GLY A C 1
ATOM 939 O O . GLY A 1 113 ? 2.014 -8.903 -14.342 1.00 73.88 113 GLY A O 1
ATOM 940 N N . ASP A 1 114 ? 4.250 -9.053 -14.375 1.00 83.69 114 ASP A N 1
ATOM 941 C CA . ASP A 1 114 ? 4.389 -10.211 -13.474 1.00 83.69 114 ASP A CA 1
ATOM 942 C C . ASP A 1 114 ? 3.665 -10.066 -12.113 1.00 83.69 114 ASP A C 1
ATOM 944 O O . ASP A 1 114 ? 3.397 -11.053 -11.424 1.00 83.69 114 ASP A O 1
ATOM 948 N N . TYR A 1 115 ? 3.259 -8.847 -11.740 1.00 88.19 115 TYR A N 1
ATOM 949 C CA . TYR A 1 115 ? 2.540 -8.544 -10.499 1.00 88.19 115 TYR A CA 1
ATOM 950 C C . TYR A 1 115 ? 1.017 -8.383 -10.634 1.00 88.19 115 TYR A C 1
ATOM 952 O O . TYR A 1 115 ? 0.383 -7.858 -9.717 1.00 88.19 115 TYR A O 1
ATOM 960 N N . ASP A 1 116 ? 0.385 -8.851 -11.712 1.00 88.62 116 ASP A N 1
ATOM 961 C CA . ASP A 1 116 ? -1.065 -8.676 -11.911 1.00 88.62 116 ASP A CA 1
ATOM 962 C C . ASP A 1 116 ? -1.931 -9.261 -10.784 1.00 88.62 116 ASP A C 1
ATOM 964 O O . ASP A 1 116 ? -2.926 -8.653 -10.384 1.00 88.62 116 ASP A O 1
ATOM 968 N N . LYS A 1 117 ? -1.542 -10.405 -10.207 1.00 90.25 117 LYS A N 1
ATOM 969 C CA . LYS A 1 117 ? -2.252 -10.964 -9.045 1.00 90.25 117 LYS A CA 1
ATOM 970 C C . LYS A 1 117 ? -2.199 -10.011 -7.848 1.00 90.25 117 LYS A C 1
ATOM 972 O O . LYS A 1 117 ? -3.227 -9.739 -7.238 1.00 90.25 117 LYS A O 1
ATOM 977 N N . ILE A 1 118 ? -1.015 -9.471 -7.555 1.00 92.00 118 ILE A N 1
ATOM 978 C CA . ILE A 1 118 ? -0.811 -8.533 -6.445 1.00 92.00 118 ILE A CA 1
ATOM 979 C C . ILE A 1 118 ? -1.598 -7.249 -6.696 1.00 92.00 118 ILE A C 1
ATOM 981 O O . ILE A 1 118 ? -2.267 -6.758 -5.790 1.00 92.00 118 ILE A O 1
ATOM 985 N N . PHE A 1 119 ? -1.568 -6.736 -7.929 1.00 94.12 119 PHE A N 1
ATOM 986 C CA . PHE A 1 119 ? -2.371 -5.586 -8.321 1.00 94.12 119 PHE A CA 1
ATOM 987 C C . PHE A 1 119 ? -3.853 -5.829 -8.036 1.00 94.12 119 PHE A C 1
ATOM 989 O O . PHE A 1 119 ? -4.466 -5.019 -7.351 1.00 94.12 119 PHE A O 1
ATOM 996 N N . ASN A 1 120 ? -4.420 -6.943 -8.502 1.00 93.00 120 ASN A N 1
ATOM 997 C CA . ASN A 1 120 ? -5.838 -7.244 -8.309 1.00 93.00 120 ASN A CA 1
ATOM 998 C C . ASN A 1 120 ? -6.207 -7.381 -6.824 1.00 93.00 120 ASN A C 1
ATOM 1000 O O . ASN A 1 120 ? -7.203 -6.801 -6.386 1.00 93.00 120 ASN A O 1
ATOM 1004 N N . ASP A 1 121 ? -5.381 -8.086 -6.047 1.00 91.50 121 ASP A N 1
ATOM 1005 C CA . ASP A 1 121 ? -5.593 -8.281 -4.610 1.00 91.50 121 ASP A CA 1
ATOM 1006 C C . ASP A 1 121 ? -5.560 -6.941 -3.857 1.00 91.50 121 ASP A C 1
ATOM 1008 O O . ASP A 1 121 ? -6.401 -6.675 -2.997 1.00 91.50 121 ASP A O 1
ATOM 1012 N N . MET A 1 122 ? -4.618 -6.061 -4.201 1.00 92.81 122 MET A N 1
ATOM 1013 C CA . MET A 1 122 ? -4.448 -4.763 -3.550 1.00 92.81 122 MET A CA 1
ATOM 1014 C C . MET A 1 122 ? -5.449 -3.706 -4.011 1.00 92.81 122 MET A C 1
ATOM 1016 O O . MET A 1 122 ? -5.914 -2.903 -3.199 1.00 92.81 122 MET A O 1
ATOM 1020 N N . ASN A 1 123 ? -5.774 -3.687 -5.305 1.00 94.69 123 ASN A N 1
ATOM 1021 C CA . ASN A 1 123 ? -6.583 -2.642 -5.921 1.00 94.69 123 ASN A CA 1
ATOM 1022 C C . ASN A 1 123 ? -7.972 -2.555 -5.285 1.00 94.69 123 ASN A C 1
ATOM 1024 O O . ASN A 1 123 ? -8.509 -1.459 -5.146 1.00 94.69 123 ASN A O 1
ATOM 1028 N N . LYS A 1 124 ? -8.522 -3.685 -4.823 1.00 92.62 124 LYS A N 1
ATOM 1029 C CA . LYS A 1 124 ? -9.763 -3.704 -4.042 1.00 92.62 124 LYS A CA 1
ATOM 1030 C C . LYS A 1 124 ? -9.679 -2.781 -2.820 1.00 92.62 124 LYS A C 1
ATOM 1032 O O . LYS A 1 124 ? -10.499 -1.880 -2.681 1.00 92.62 124 LYS A O 1
ATOM 1037 N N . PHE A 1 125 ? -8.669 -2.968 -1.971 1.00 93.69 125 PHE A N 1
ATOM 1038 C CA . PHE A 1 125 ? -8.514 -2.190 -0.739 1.00 93.69 125 PHE A CA 1
ATOM 1039 C C . PHE A 1 125 ? -8.234 -0.717 -1.038 1.00 93.69 125 PHE A C 1
ATOM 1041 O O . PHE A 1 125 ? -8.831 0.172 -0.437 1.00 93.69 125 PHE A O 1
ATOM 1048 N N . VAL A 1 126 ? -7.335 -0.451 -1.989 1.00 94.12 126 VAL A N 1
ATOM 1049 C CA . VAL A 1 126 ? -6.971 0.921 -2.361 1.00 94.12 126 VAL A CA 1
ATOM 1050 C C . VAL A 1 126 ? -8.173 1.673 -2.945 1.00 94.12 126 VAL A C 1
ATOM 1052 O O . VAL A 1 126 ? -8.373 2.842 -2.624 1.00 94.12 126 VAL A O 1
ATOM 1055 N N . SER A 1 127 ? -9.000 1.012 -3.758 1.00 92.38 127 SER A N 1
ATOM 1056 C CA . SER A 1 127 ? -10.229 1.603 -4.297 1.00 92.38 127 SER A CA 1
ATOM 1057 C C . SER A 1 127 ? -11.237 1.911 -3.191 1.00 92.38 127 SER A C 1
ATOM 1059 O O . SER A 1 127 ? -11.801 2.998 -3.176 1.00 92.38 127 SER A O 1
ATOM 1061 N N . GLU A 1 128 ? -11.419 1.004 -2.227 1.00 88.06 128 GLU A N 1
ATOM 1062 C CA . GLU A 1 128 ? -12.296 1.225 -1.066 1.00 88.06 128 GLU A CA 1
ATOM 1063 C C . GLU A 1 128 ? -11.852 2.423 -0.210 1.00 88.06 128 GLU A C 1
ATOM 1065 O O . GLU A 1 128 ? -12.694 3.136 0.328 1.00 88.06 128 GLU A O 1
ATOM 1070 N N . ALA A 1 129 ? -10.545 2.684 -0.109 1.00 89.88 129 ALA A N 1
ATOM 1071 C CA . ALA A 1 129 ? -10.013 3.832 0.628 1.00 89.88 129 ALA A CA 1
ATOM 1072 C C . ALA A 1 129 ? -10.281 5.188 -0.053 1.00 89.88 129 ALA A C 1
ATOM 1074 O O . ALA A 1 129 ? -10.119 6.228 0.586 1.00 89.88 129 ALA A O 1
ATOM 1075 N N . ARG A 1 130 ? -10.641 5.180 -1.343 1.00 84.38 130 ARG A N 1
ATOM 1076 C CA . ARG A 1 130 ? -10.907 6.372 -2.164 1.00 84.38 130 ARG A CA 1
ATOM 1077 C C . ARG A 1 130 ? -12.398 6.740 -2.241 1.00 84.38 130 ARG A C 1
ATOM 1079 O O . ARG A 1 130 ? -12.705 7.784 -2.812 1.00 84.38 130 ARG A O 1
ATOM 1086 N N . ILE A 1 131 ? -13.290 5.900 -1.703 1.00 78.88 131 ILE A N 1
ATOM 1087 C CA . ILE A 1 131 ? -14.754 6.099 -1.643 1.00 78.88 131 ILE A CA 1
ATOM 1088 C C . ILE A 1 131 ? -15.140 6.719 -0.299 1.00 78.88 131 ILE A C 1
ATOM 1090 O O . ILE A 1 131 ? -15.863 7.737 -0.323 1.00 78.88 131 ILE A O 1
#

Sequence (131 aa):
MFILDENKLKMLHTLMREKGVHNVNTSMFSEQQRKIIYESYGEQFLMFNGLGYMVNCVVPYALAKNINMVDKKLKQELDYALKQYDYEYAFLCAKLLNDEKMVEFVKQYDVKGDYDKIFNDMNKFVSEARI